Protein AF-A0A379EBX4-F1 (afdb_monomer_lite)

InterPro domains:
  IPR012162 Polyribonucleotide nucleotidyltransferase [PTHR11252] (7-123)
  IPR015847 Exoribonuclease, phosphorolytic domain 2 [PF03725] (39-85)
  IPR027408 PNPase/RNase PH domain superfamily [G3DSA:3.30.230.70] (6-103)
  IPR036345 Exoribonuclease, PH domain 2 superfamily [SSF55666] (12-102)

Foldseek 3Di:
DQVVQLVVLLVVLQDLAPDDFSWRKFWWFADDPDGDRDDDPVRVVVGQWTWIWIDGLVGTDDIDIDHNPDDPVVVVVRNVVNSVVVNVSNVVSNVVNVVSVNNNHDDDDDDDDDVVVVVVCCCVVVVCCCVVVCVVVPDDDDPPDPPPDDDDD

Radius of gyration: 24.7 Å; chains: 1; bounding box: 62×49×47 Å

Secondary structure (DSSP, 8-state):
--HHHHHHHHHHHHSSS--SS--EEEEEE--SSS--SS--HHHHTT-SEEEEEEE-SS-EEEEEEEESS--HHHHHHHHHHHHHHHHHHHHHHHHHHHHTT--SPPP-------HHHHHHHHHHHHHHHHHHHHHHHT---------------

pLDDT: mean 72.82, std 17.28, range [29.78, 90.62]

Structure (mmCIF, N/CA/C/O backbone):
data_AF-A0A379EBX4-F1
#
_entry.id   AF-A0A379EBX4-F1
#
loop_
_atom_site.group_PDB
_atom_site.id
_atom_site.type_symbol
_atom_site.label_atom_id
_atom_site.label_alt_id
_atom_site.label_comp_id
_atom_site.label_asym_id
_atom_site.label_entity_id
_atom_site.label_seq_id
_atom_site.pdbx_PDB_ins_code
_atom_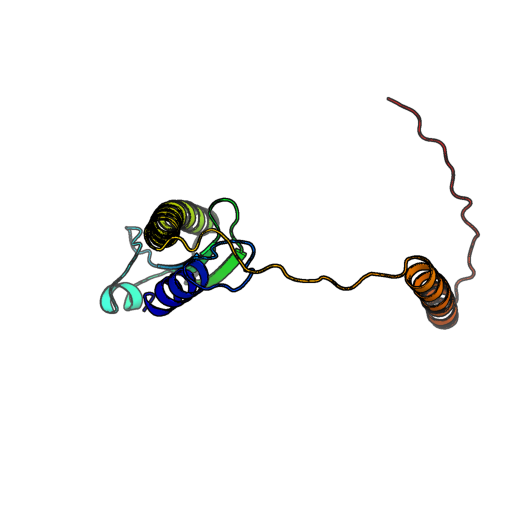site.Cartn_x
_atom_site.Cartn_y
_atom_site.Cartn_z
_atom_site.occupancy
_atom_site.B_iso_or_equiv
_atom_site.auth_seq_id
_atom_site.auth_comp_id
_atom_site.auth_asym_id
_atom_site.auth_atom_id
_atom_site.pdbx_PDB_model_num
ATOM 1 N N . MET A 1 1 ? -9.144 8.966 4.590 1.00 50.44 1 MET A N 1
ATOM 2 C CA . MET A 1 1 ? -7.832 9.652 4.458 1.00 50.44 1 MET A CA 1
ATOM 3 C C . MET A 1 1 ? -6.869 8.929 3.490 1.00 50.44 1 MET A C 1
ATOM 5 O O . MET A 1 1 ? -5.704 9.272 3.425 1.00 50.44 1 MET A O 1
ATOM 9 N N . HIS A 1 2 ? -7.344 7.969 2.683 1.00 61.34 2 HIS A N 1
ATOM 10 C CA . HIS A 1 2 ? -6.516 6.859 2.158 1.00 61.34 2 HIS A CA 1
ATOM 11 C C . HIS A 1 2 ? -6.345 6.887 0.625 1.00 61.34 2 HIS A C 1
ATOM 13 O O . HIS A 1 2 ? -5.645 6.078 0.030 1.00 61.34 2 HIS A O 1
ATOM 19 N N . LEU A 1 3 ? -7.016 7.839 -0.025 1.00 65.62 3 LEU A N 1
ATOM 20 C CA . LEU A 1 3 ? -6.978 8.063 -1.471 1.00 65.62 3 LEU A CA 1
ATOM 21 C C . LEU A 1 3 ? -5.595 8.483 -2.016 1.00 65.62 3 LEU A C 1
ATOM 23 O O . LEU A 1 3 ? -5.296 8.095 -3.146 1.00 65.62 3 LEU A O 1
ATOM 27 N N . PRO A 1 4 ? -4.746 9.243 -1.286 1.00 77.38 4 PRO A N 1
ATOM 28 C CA . PRO A 1 4 ? -3.436 9.645 -1.803 1.00 77.38 4 PRO A CA 1
ATOM 29 C C . PRO A 1 4 ? -2.508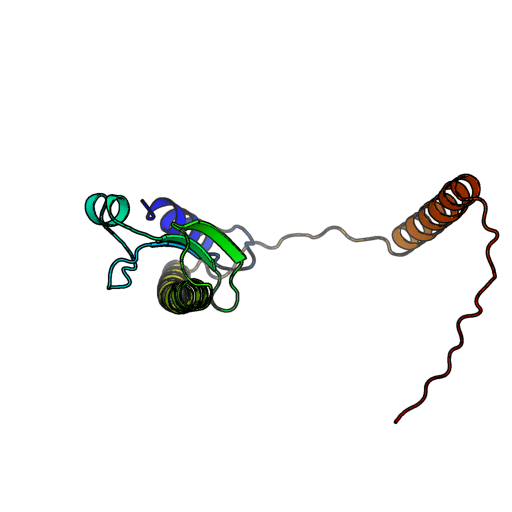 8.459 -2.073 1.00 77.38 4 PRO A C 1
ATOM 31 O O . PRO A 1 4 ? -1.803 8.446 -3.077 1.00 77.38 4 PRO A O 1
ATOM 34 N N . ASP A 1 5 ? -2.547 7.452 -1.205 1.00 77.56 5 ASP A N 1
ATOM 35 C CA . ASP A 1 5 ? -1.726 6.246 -1.288 1.00 77.56 5 ASP A CA 1
ATOM 36 C C . ASP A 1 5 ? -2.092 5.374 -2.494 1.00 77.56 5 ASP A C 1
ATOM 38 O O . ASP A 1 5 ? -1.225 4.960 -3.270 1.00 77.56 5 ASP A O 1
ATOM 42 N N . LEU A 1 6 ? -3.394 5.159 -2.695 1.00 79.56 6 LEU A N 1
ATOM 43 C CA . LEU A 1 6 ? -3.922 4.457 -3.860 1.00 79.56 6 LEU A CA 1
ATOM 44 C C . LEU A 1 6 ? -3.581 5.200 -5.159 1.00 79.56 6 LEU A C 1
ATOM 46 O O . LEU A 1 6 ? -3.158 4.585 -6.136 1.00 79.56 6 LEU A O 1
ATOM 50 N N . ALA A 1 7 ? -3.722 6.529 -5.165 1.00 83.50 7 ALA A N 1
ATOM 51 C CA . ALA A 1 7 ? -3.397 7.356 -6.321 1.00 83.50 7 ALA A CA 1
ATOM 52 C C . ALA A 1 7 ? -1.895 7.339 -6.644 1.00 83.50 7 ALA A C 1
ATOM 54 O O . ALA A 1 7 ? -1.526 7.243 -7.813 1.00 83.50 7 ALA A O 1
ATOM 55 N N . ALA A 1 8 ? -1.028 7.393 -5.629 1.00 84.25 8 ALA A N 1
ATOM 56 C CA . ALA A 1 8 ? 0.417 7.295 -5.809 1.00 84.25 8 ALA A CA 1
ATOM 57 C C . ALA A 1 8 ? 0.818 5.930 -6.390 1.00 84.25 8 ALA A C 1
ATOM 59 O O . ALA A 1 8 ? 1.615 5.872 -7.328 1.00 84.25 8 ALA A O 1
ATOM 60 N N . SER A 1 9 ? 0.222 4.845 -5.887 1.00 83.56 9 SER A N 1
ATOM 61 C CA . SER A 1 9 ? 0.453 3.495 -6.407 1.00 83.56 9 SER A CA 1
ATOM 62 C C . SER A 1 9 ? -0.018 3.354 -7.857 1.00 83.56 9 SER A C 1
ATOM 64 O O . SER A 1 9 ? 0.754 2.933 -8.720 1.00 83.56 9 SER A O 1
ATOM 66 N N . ALA A 1 10 ? -1.224 3.837 -8.171 1.00 84.50 10 ALA A N 1
ATOM 67 C CA . ALA A 1 10 ? -1.761 3.825 -9.529 1.00 84.50 10 ALA A CA 1
ATOM 68 C C . ALA A 1 10 ? -0.918 4.679 -10.496 1.00 84.50 10 ALA A C 1
ATOM 70 O O . ALA A 1 10 ? -0.664 4.274 -11.631 1.00 84.50 10 ALA A O 1
ATOM 71 N N . ALA A 1 11 ? -0.427 5.839 -10.051 1.00 86.56 11 ALA A N 1
ATOM 72 C CA . ALA A 1 11 ? 0.458 6.683 -10.850 1.00 86.56 11 ALA A CA 1
ATOM 73 C C . ALA A 1 11 ? 1.777 5.964 -11.180 1.00 86.56 11 ALA A C 1
ATOM 75 O O . ALA A 1 11 ? 2.214 5.982 -12.331 1.00 86.56 11 ALA A O 1
ATOM 76 N N . LEU A 1 12 ? 2.380 5.269 -10.208 1.00 84.69 12 LEU A N 1
ATOM 77 C CA . LEU A 1 12 ? 3.568 4.440 -10.437 1.00 84.69 12 LEU A CA 1
ATOM 78 C C . LEU A 1 12 ? 3.264 3.246 -11.357 1.00 84.69 12 LEU A C 1
ATOM 80 O O . LEU A 1 12 ? 4.059 2.942 -12.254 1.00 84.69 12 LEU A O 1
ATOM 84 N N . ALA A 1 13 ? 2.092 2.625 -11.208 1.00 82.94 13 ALA A N 1
ATOM 85 C CA . ALA A 1 13 ? 1.638 1.517 -12.044 1.00 82.94 13 ALA A CA 1
ATOM 86 C C . ALA A 1 13 ? 1.510 1.902 -13.527 1.00 82.94 13 ALA A C 1
ATOM 88 O O . ALA A 1 13 ? 1.826 1.085 -14.396 1.00 82.94 13 ALA A O 1
ATOM 89 N N . VAL A 1 14 ? 1.129 3.145 -13.832 1.00 85.12 14 VAL A N 1
ATOM 90 C CA . VAL A 1 14 ? 1.018 3.669 -15.209 1.00 85.12 14 VAL A CA 1
ATOM 91 C C . VAL A 1 14 ? 2.310 4.363 -15.682 1.00 85.12 14 VAL A C 1
ATOM 93 O O . VAL A 1 14 ? 2.500 4.598 -16.876 1.00 85.12 14 VAL A O 1
ATOM 96 N N . SER A 1 15 ? 3.244 4.661 -14.775 1.00 85.62 15 SER A N 1
ATOM 97 C CA . SER A 1 15 ? 4.526 5.288 -15.121 1.00 85.62 15 SER A CA 1
ATOM 98 C C . SER A 1 15 ? 5.470 4.367 -15.911 1.00 85.62 15 SER A C 1
ATOM 100 O O . SER A 1 15 ? 5.291 3.149 -15.971 1.00 85.62 15 SER A O 1
ATOM 102 N N . ASP A 1 16 ? 6.515 4.950 -16.500 1.00 83.06 16 ASP A N 1
ATOM 103 C CA . ASP A 1 16 ? 7.621 4.245 -17.164 1.00 83.06 16 ASP A CA 1
ATOM 104 C C . ASP A 1 16 ? 8.682 3.714 -16.180 1.00 83.06 16 ASP A C 1
ATOM 106 O O . ASP A 1 16 ? 9.615 3.025 -16.592 1.00 83.06 16 ASP A O 1
ATOM 110 N N . ILE A 1 17 ? 8.565 4.048 -14.893 1.00 85.38 17 ILE A N 1
ATOM 111 C CA . ILE A 1 17 ? 9.578 3.793 -13.867 1.00 85.38 17 ILE A CA 1
ATOM 112 C C . ILE A 1 17 ? 9.625 2.286 -13.544 1.00 85.38 17 ILE A C 1
ATOM 114 O O . ILE A 1 17 ? 8.570 1.681 -13.335 1.00 85.38 17 ILE A O 1
ATOM 118 N N . PRO A 1 18 ? 10.821 1.664 -13.469 1.00 80.31 18 PRO A N 1
ATOM 119 C CA . PRO A 1 18 ? 10.974 0.244 -13.176 1.00 80.31 18 PRO A CA 1
ATOM 120 C C . PRO A 1 18 ? 10.782 0.014 -11.677 1.00 80.31 18 PRO A C 1
ATOM 122 O O . PRO A 1 18 ? 11.734 -0.043 -10.903 1.00 80.31 18 PRO A O 1
ATOM 125 N N . PHE A 1 19 ? 9.519 -0.045 -11.266 1.00 76.69 19 PHE A N 1
ATOM 126 C CA . PHE A 1 19 ? 9.115 -0.278 -9.889 1.00 76.69 19 PHE A CA 1
ATOM 127 C C . PHE A 1 19 ? 8.689 -1.741 -9.725 1.00 76.69 19 PHE A C 1
ATOM 129 O O . PHE A 1 19 ? 7.684 -2.175 -10.294 1.00 76.69 19 PHE A O 1
ATOM 136 N N . ASN A 1 20 ? 9.485 -2.511 -8.978 1.00 65.56 20 ASN A N 1
ATOM 137 C CA . ASN A 1 20 ? 9.246 -3.935 -8.752 1.00 65.56 20 ASN A CA 1
ATOM 138 C C . ASN A 1 20 ? 8.164 -4.135 -7.686 1.00 65.56 20 ASN A C 1
ATOM 140 O O . ASN A 1 20 ? 8.451 -4.269 -6.499 1.00 65.56 20 ASN A O 1
ATOM 144 N N . GLY A 1 21 ? 6.921 -4.175 -8.160 1.00 60.47 21 GLY A N 1
ATOM 145 C CA . GLY A 1 21 ? 5.730 -4.513 -7.389 1.00 60.47 21 GLY A CA 1
ATOM 146 C C . GLY A 1 21 ? 4.763 -3.341 -7.315 1.00 60.47 21 GLY A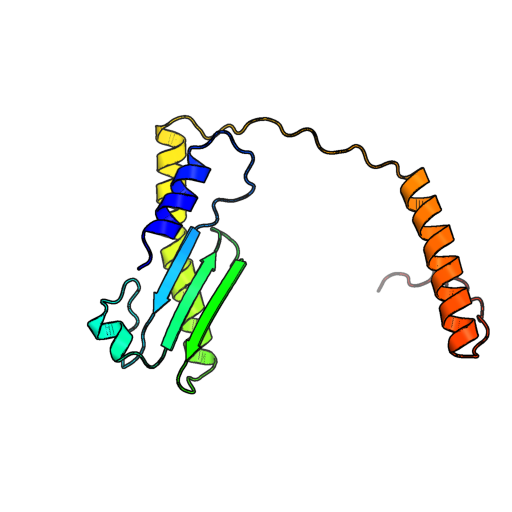 C 1
ATOM 147 O O . GLY A 1 21 ? 5.140 -2.255 -6.899 1.00 60.47 21 GLY A O 1
ATOM 148 N N . LEU A 1 22 ? 3.496 -3.543 -7.682 1.00 56.38 22 LEU A N 1
ATOM 149 C CA . LEU A 1 22 ? 2.456 -2.598 -7.281 1.00 56.38 22 LEU A CA 1
ATOM 150 C C . LEU A 1 22 ? 2.306 -2.707 -5.762 1.00 56.38 22 LEU A C 1
ATOM 152 O O . LEU A 1 22 ? 1.712 -3.657 -5.255 1.00 56.38 22 LEU A O 1
ATOM 156 N N . SER A 1 23 ? 2.901 -1.776 -5.024 1.00 54.16 23 SER A N 1
ATOM 157 C CA . SER A 1 23 ? 2.680 -1.660 -3.587 1.00 54.16 23 SER A CA 1
ATOM 158 C C . SER A 1 23 ? 1.475 -0.760 -3.379 1.00 54.16 23 SER A C 1
ATOM 160 O O . SER A 1 23 ? 1.567 0.457 -3.569 1.00 54.16 23 SER A O 1
ATOM 162 N N . VAL A 1 24 ? 0.339 -1.344 -3.025 1.00 54.81 24 VAL A N 1
ATOM 163 C CA . VAL A 1 24 ? -0.848 -0.579 -2.663 1.00 54.81 24 VAL A CA 1
ATOM 164 C C . VAL A 1 24 ? -0.805 -0.393 -1.158 1.00 54.81 24 VAL A C 1
ATOM 166 O O . VAL A 1 24 ? -0.707 -1.345 -0.385 1.00 54.81 24 VAL A O 1
ATOM 169 N N . LYS A 1 25 ? -0.813 0.865 -0.736 1.00 51.47 25 LYS A N 1
ATOM 170 C CA . LYS A 1 25 ? -1.002 1.220 0.663 1.00 51.47 25 LYS A CA 1
ATOM 171 C C . LYS A 1 25 ? -2.501 1.359 0.897 1.00 51.47 25 LYS A C 1
ATOM 173 O O . LYS A 1 25 ? -3.122 2.258 0.338 1.00 51.47 25 LYS A O 1
ATOM 178 N N . CYS A 1 26 ? -3.071 0.461 1.695 1.00 50.19 26 CYS A N 1
ATOM 179 C CA . CYS A 1 26 ? -4.444 0.581 2.162 1.00 50.19 26 CYS A CA 1
ATOM 180 C C . CYS A 1 26 ? -4.439 0.854 3.654 1.00 50.19 26 CYS A C 1
ATOM 182 O O . CYS A 1 26 ? -4.004 0.047 4.468 1.00 50.19 26 CYS A O 1
ATOM 184 N N . VAL A 1 27 ? -4.965 2.006 4.023 1.00 46.91 27 VAL A N 1
ATOM 185 C CA . VAL A 1 27 ? -5.289 2.281 5.418 1.00 46.91 27 VAL A CA 1
ATOM 186 C C . VAL A 1 27 ? -6.553 1.514 5.788 1.00 46.91 27 VAL A C 1
ATOM 188 O O . VAL A 1 27 ? -7.446 1.386 4.949 1.00 46.91 27 VAL A O 1
ATOM 191 N N . TRP A 1 28 ? -6.614 0.988 7.003 1.00 49.69 28 TRP A N 1
ATOM 192 C CA . TRP A 1 28 ? -7.575 -0.028 7.397 1.00 49.69 28 TRP A CA 1
ATOM 193 C C . TRP A 1 28 ? -7.905 0.071 8.890 1.00 49.69 28 TRP A C 1
ATOM 195 O O . TRP A 1 28 ? -7.129 -0.380 9.717 1.00 49.69 28 TRP A O 1
ATOM 205 N N . CYS A 1 29 ? -9.057 0.625 9.274 1.00 44.59 29 CYS A N 1
ATOM 206 C CA . CYS A 1 29 ? -9.350 0.827 10.699 1.00 44.59 29 CYS A CA 1
ATOM 207 C C . CYS A 1 29 ? -10.740 0.370 11.118 1.00 44.59 29 CYS A C 1
ATOM 209 O O . CYS A 1 29 ? -11.724 0.523 10.396 1.00 44.59 29 CYS A O 1
ATOM 211 N N . VAL A 1 30 ? -10.768 0.000 12.396 1.00 51.53 30 VAL A N 1
ATOM 212 C CA . VAL A 1 30 ? -11.817 0.148 13.405 1.00 51.53 30 VAL A CA 1
ATOM 213 C C . VAL A 1 30 ? -12.250 -1.179 13.997 1.00 51.53 30 VAL A C 1
ATOM 215 O O . VAL A 1 30 ? -12.754 -2.061 13.296 1.00 51.53 30 VAL A O 1
ATOM 218 N N . TRP A 1 31 ? -12.190 -1.247 15.330 1.00 49.00 31 TRP A N 1
ATOM 219 C CA . TRP A 1 31 ? -13.158 -2.045 16.055 1.00 49.00 31 TRP A CA 1
ATOM 220 C C . TRP A 1 31 ? -13.782 -1.298 17.229 1.00 49.00 31 TRP A C 1
ATOM 222 O O . TRP A 1 31 ? -13.084 -0.758 18.065 1.00 49.00 31 TRP A O 1
ATOM 232 N N . MET A 1 32 ? -15.114 -1.249 17.203 1.00 39.59 32 MET A N 1
ATOM 233 C CA . MET A 1 32 ? -16.010 -1.592 18.303 1.00 39.59 32 MET A CA 1
ATOM 234 C C . MET A 1 32 ? -17.136 -2.379 17.589 1.00 39.59 32 MET A C 1
ATOM 236 O O . MET A 1 32 ? -17.981 -1.800 16.907 1.00 39.59 32 MET A O 1
ATOM 240 N N . ALA A 1 33 ? -17.068 -3.716 17.608 1.00 51.69 33 ALA A N 1
ATOM 241 C CA . ALA A 1 33 ? -18.028 -4.688 17.042 1.00 51.69 33 ALA A CA 1
ATOM 242 C C . ALA A 1 33 ? -18.117 -4.937 15.505 1.00 51.69 33 ALA A C 1
ATOM 244 O O . ALA A 1 33 ? -18.652 -5.981 15.126 1.00 51.69 33 ALA A O 1
ATOM 245 N N . SER A 1 34 ? -17.562 -4.117 14.597 1.00 63.25 34 SER A N 1
ATOM 246 C CA . SER A 1 34 ? -17.493 -4.468 13.153 1.00 63.25 34 SER A CA 1
ATOM 247 C C . SER A 1 34 ? -16.279 -3.889 12.415 1.00 63.25 34 SER A C 1
ATOM 249 O O . SER A 1 34 ? -16.051 -2.684 12.482 1.00 63.25 34 SER A O 1
ATOM 251 N N . LEU A 1 35 ? -15.555 -4.735 11.670 1.00 68.00 35 LEU A N 1
ATOM 252 C CA . LEU A 1 35 ? -14.438 -4.349 10.797 1.00 68.00 35 LEU A CA 1
ATOM 253 C C . LEU A 1 35 ? -14.919 -3.481 9.622 1.00 68.00 35 LEU A C 1
ATOM 255 O O . LEU A 1 35 ? -15.806 -3.892 8.872 1.00 68.00 35 LEU A O 1
ATOM 259 N N . SER A 1 36 ? -14.314 -2.304 9.443 1.00 70.50 36 SER A N 1
ATOM 260 C CA . SER A 1 36 ? -14.584 -1.392 8.324 1.00 70.50 36 SER A CA 1
ATOM 261 C C . SER A 1 36 ? -13.313 -1.139 7.510 1.00 70.50 36 SER A C 1
ATOM 263 O O . SER A 1 36 ? -12.262 -0.844 8.058 1.00 70.50 36 SER A O 1
ATOM 265 N N . LEU A 1 37 ? -13.391 -1.234 6.180 1.00 72.19 37 LEU A N 1
ATOM 266 C CA . LEU A 1 37 ? -12.225 -1.016 5.303 1.00 72.19 37 LEU A CA 1
ATOM 267 C C . LEU A 1 37 ? -11.877 0.468 5.163 1.00 72.19 37 LEU A C 1
ATOM 269 O O . LEU A 1 37 ? -10.723 0.848 5.014 1.00 72.19 37 LEU A O 1
ATOM 273 N N . THR A 1 38 ? -12.913 1.304 5.130 1.00 76.31 38 THR A N 1
ATOM 274 C CA . THR A 1 38 ? -12.824 2.740 4.856 1.00 76.31 38 THR A CA 1
ATOM 275 C C . THR A 1 38 ? -13.735 3.479 5.832 1.00 76.31 38 THR A C 1
ATOM 277 O O . THR A 1 38 ? -14.842 3.882 5.458 1.00 76.31 38 THR A O 1
ATOM 280 N N . PRO A 1 39 ? -13.323 3.603 7.101 1.00 76.50 39 PRO A N 1
ATOM 281 C CA . PRO A 1 39 ? -14.121 4.265 8.120 1.00 76.50 39 PRO A CA 1
ATOM 282 C C . PRO A 1 39 ? -14.256 5.765 7.847 1.00 76.50 39 PRO A C 1
ATOM 284 O O . PRO A 1 39 ? -13.376 6.415 7.275 1.00 76.50 39 PRO A O 1
ATOM 287 N N . THR A 1 40 ? -15.373 6.338 8.281 1.00 81.62 40 THR A N 1
ATOM 288 C CA . THR A 1 40 ? -15.552 7.792 8.323 1.00 81.62 40 THR A CA 1
ATOM 289 C C . THR A 1 40 ? -14.793 8.389 9.510 1.00 81.62 40 THR A C 1
ATOM 291 O O . THR A 1 40 ? -14.449 7.688 10.461 1.00 81.62 40 THR A O 1
ATOM 294 N N . PHE A 1 41 ? -14.563 9.706 9.502 1.00 82.00 41 PHE A N 1
ATOM 295 C CA . PHE A 1 41 ? -13.914 10.395 10.627 1.00 82.00 41 PHE A CA 1
ATOM 296 C C . PHE A 1 41 ? -14.642 10.177 11.964 1.00 82.00 41 PHE A C 1
ATOM 298 O O . PHE A 1 41 ? -14.003 10.067 13.004 1.00 82.00 41 PHE A O 1
ATOM 305 N N . GLU A 1 42 ? -15.971 10.064 11.938 1.00 83.19 42 GLU A N 1
ATOM 306 C CA . GLU A 1 42 ? -16.774 9.791 13.135 1.00 83.19 42 GLU A CA 1
ATOM 307 C C . GLU A 1 42 ? -16.604 8.359 13.658 1.00 83.19 42 GLU A C 1
ATOM 309 O O . GLU A 1 42 ? -16.740 8.130 14.858 1.00 83.19 42 GLU A O 1
ATOM 314 N N . GLN A 1 43 ? -16.333 7.400 12.767 1.00 78.62 43 GLN A N 1
ATOM 315 C CA . GLN A 1 43 ? -16.065 6.006 13.127 1.00 78.62 43 GLN A CA 1
ATOM 316 C C . GLN A 1 43 ? -14.647 5.844 13.675 1.00 78.62 43 GLN A C 1
ATOM 318 O O . GLN A 1 43 ? -14.470 5.166 14.679 1.00 78.62 43 GLN A O 1
ATOM 323 N N . LEU A 1 44 ? -13.666 6.519 13.066 1.00 79.06 44 LEU A N 1
ATOM 324 C CA . LEU A 1 44 ? -12.280 6.577 13.544 1.00 79.06 44 LEU A CA 1
ATOM 325 C C . LEU A 1 44 ? -12.179 7.155 14.959 1.00 79.06 44 LEU A C 1
ATOM 327 O O . LEU A 1 44 ? -11.482 6.603 15.796 1.00 79.06 44 LEU A O 1
ATOM 331 N N . ALA A 1 45 ? -12.933 8.215 15.264 1.00 81.50 45 ALA A N 1
ATOM 332 C CA . ALA A 1 45 ? -12.927 8.832 16.594 1.00 81.50 45 ALA A CA 1
ATOM 333 C C . ALA A 1 45 ? -13.484 7.934 17.719 1.00 81.50 45 ALA A C 1
ATOM 335 O O . ALA A 1 45 ? -13.385 8.295 18.889 1.00 81.50 45 ALA A O 1
ATOM 336 N N . LYS A 1 46 ? -14.126 6.814 17.376 1.00 80.69 46 LYS A N 1
ATOM 337 C CA . LYS A 1 46 ? -14.707 5.844 18.318 1.00 80.69 46 LYS A CA 1
ATOM 338 C C . LYS A 1 46 ? -14.077 4.458 18.165 1.00 80.69 46 LYS A C 1
ATOM 340 O O . LYS A 1 46 ? -14.687 3.473 18.568 1.00 80.69 46 LYS A O 1
ATOM 345 N N . ALA A 1 47 ? -12.945 4.378 17.477 1.00 78.81 47 ALA A N 1
ATOM 346 C CA . ALA A 1 47 ? -12.291 3.128 17.163 1.00 78.81 47 ALA A CA 1
ATOM 347 C C . ALA A 1 47 ? -11.322 2.735 18.271 1.00 78.81 47 ALA A C 1
ATOM 349 O O . ALA A 1 47 ? -10.470 3.539 18.626 1.00 78.81 47 ALA A O 1
ATOM 350 N N . ASP A 1 48 ? -11.381 1.479 18.707 1.00 82.31 48 ASP A N 1
ATOM 351 C CA . ASP A 1 48 ? -10.383 0.908 19.619 1.00 82.31 48 ASP A CA 1
ATOM 352 C C . ASP A 1 48 ? -9.089 0.510 18.865 1.00 82.31 48 ASP A C 1
ATOM 354 O O . ASP A 1 48 ? -8.077 0.151 19.465 1.00 82.31 48 ASP A O 1
ATOM 358 N N . MET A 1 49 ? -9.115 0.533 17.522 1.00 80.81 49 MET A N 1
ATOM 359 C CA . MET A 1 49 ? -7.989 0.153 16.661 1.00 80.81 49 MET A CA 1
ATOM 360 C C . MET A 1 49 ? -7.962 0.949 15.347 1.00 80.81 49 MET A C 1
ATOM 362 O O . MET A 1 49 ? -8.875 0.838 14.518 1.00 80.81 49 MET A O 1
ATOM 366 N N . ASP A 1 50 ? -6.869 1.680 15.132 1.00 83.00 50 ASP A N 1
ATOM 367 C CA . ASP A 1 50 ? -6.489 2.353 13.889 1.00 83.00 50 ASP A CA 1
ATOM 368 C C . ASP A 1 50 ? -5.268 1.655 13.282 1.00 83.00 50 ASP A C 1
ATOM 370 O O . ASP A 1 50 ? -4.199 1.628 13.885 1.00 83.00 50 ASP A O 1
ATOM 374 N N . LEU A 1 51 ? -5.428 1.048 12.102 1.00 81.06 51 LEU A N 1
ATOM 375 C CA . LEU A 1 51 ? -4.350 0.344 11.420 1.00 81.06 51 LEU A CA 1
ATOM 376 C C . LEU A 1 51 ? -4.176 0.855 9.985 1.00 81.06 51 LEU A C 1
ATOM 378 O O . LEU A 1 51 ? -5.097 1.276 9.291 1.00 81.06 51 LEU A O 1
ATOM 382 N N . MET A 1 52 ? -2.955 0.796 9.488 1.00 79.75 52 MET A N 1
ATOM 383 C CA . MET A 1 52 ? -2.588 1.099 8.120 1.00 79.75 52 MET A CA 1
ATOM 384 C C . MET A 1 52 ? -1.717 -0.031 7.600 1.00 79.75 52 MET A C 1
ATOM 386 O O . MET A 1 52 ? -0.688 -0.341 8.191 1.00 79.75 52 MET A O 1
ATOM 390 N N . VAL A 1 53 ? -2.122 -0.648 6.488 1.00 81.75 53 VAL A N 1
ATOM 391 C CA . VAL A 1 53 ? -1.451 -1.823 5.927 1.00 81.75 53 VAL A CA 1
ATOM 392 C C . VAL A 1 53 ? -1.037 -1.560 4.480 1.00 81.75 53 VAL A C 1
ATOM 394 O O . VAL A 1 53 ? -1.845 -1.424 3.562 1.00 81.75 53 VAL A O 1
ATOM 397 N N . GLY A 1 54 ? 0.269 -1.510 4.251 1.00 82.50 54 GLY A N 1
ATOM 398 C CA . GLY A 1 54 ? 0.853 -1.529 2.917 1.00 82.50 54 GLY A CA 1
ATOM 399 C C . GLY A 1 54 ? 1.163 -2.950 2.485 1.00 82.50 54 GLY A C 1
ATOM 400 O O . GLY A 1 54 ? 1.957 -3.623 3.140 1.00 82.50 54 GLY A O 1
ATOM 401 N N . ALA A 1 55 ? 0.596 -3.399 1.366 1.00 82.94 55 ALA A N 1
ATOM 402 C CA . ALA A 1 55 ? 0.868 -4.729 0.840 1.00 82.94 55 ALA A CA 1
ATOM 403 C C . ALA A 1 55 ? 0.934 -4.760 -0.692 1.00 82.94 55 ALA A C 1
ATOM 405 O O . ALA A 1 55 ? 0.461 -3.881 -1.412 1.00 82.94 55 ALA A O 1
ATOM 406 N N . THR A 1 56 ? 1.572 -5.810 -1.179 1.00 83.38 56 THR A N 1
ATOM 407 C CA . THR A 1 56 ? 1.510 -6.275 -2.564 1.00 83.38 56 THR A CA 1
ATOM 408 C C . THR A 1 56 ? 0.481 -7.406 -2.655 1.00 83.38 56 THR A C 1
ATOM 410 O O . THR A 1 56 ? -0.099 -7.807 -1.644 1.00 83.38 56 THR A O 1
ATOM 413 N N . ILE A 1 57 ? 0.253 -7.953 -3.852 1.00 83.69 57 ILE A N 1
ATOM 414 C CA . ILE A 1 57 ? -0.649 -9.105 -4.034 1.00 83.69 57 ILE A CA 1
ATOM 415 C C . ILE A 1 57 ? -0.231 -10.281 -3.142 1.00 83.69 57 ILE A C 1
ATOM 417 O O . ILE A 1 57 ? -1.085 -10.907 -2.515 1.00 83.69 57 ILE A O 1
ATOM 421 N N . ASP A 1 58 ? 1.074 -10.523 -3.026 1.00 84.25 58 ASP A N 1
ATOM 422 C CA . ASP A 1 58 ? 1.598 -11.710 -2.353 1.00 84.25 58 ASP A CA 1
ATOM 423 C C . ASP A 1 58 ? 2.029 -11.436 -0.909 1.00 84.25 58 ASP A C 1
ATOM 425 O O . ASP A 1 58 ? 1.828 -12.280 -0.039 1.00 84.25 58 ASP A O 1
ATOM 429 N N . ASN A 1 59 ? 2.595 -10.255 -0.633 1.00 85.69 59 ASN A N 1
ATOM 430 C CA . ASN A 1 59 ? 3.279 -9.974 0.632 1.00 85.69 59 ASN A CA 1
ATOM 431 C C . ASN A 1 59 ? 2.837 -8.661 1.279 1.00 85.69 59 ASN A C 1
ATOM 433 O O . ASN A 1 59 ? 2.693 -7.640 0.600 1.00 85.69 59 ASN A O 1
ATOM 437 N N . ILE A 1 60 ? 2.732 -8.670 2.608 1.00 85.19 60 ILE A N 1
ATOM 438 C CA . ILE A 1 60 ? 2.577 -7.470 3.438 1.00 85.19 60 ILE A CA 1
ATOM 439 C C . ILE A 1 60 ? 3.949 -6.807 3.602 1.00 85.19 60 ILE A C 1
ATOM 441 O O . ILE A 1 60 ? 4.935 -7.476 3.900 1.00 85.19 60 ILE A O 1
ATOM 445 N N . MET A 1 61 ? 4.009 -5.495 3.387 1.00 83.19 61 MET A N 1
ATOM 446 C CA . MET A 1 61 ? 5.249 -4.712 3.352 1.00 83.19 61 MET A CA 1
ATOM 447 C C . MET A 1 61 ? 5.371 -3.747 4.533 1.00 83.19 61 MET A C 1
ATOM 449 O O . MET A 1 61 ? 6.473 -3.513 5.019 1.00 83.19 61 MET A O 1
ATOM 453 N N . MET A 1 62 ? 4.261 -3.151 4.970 1.00 84.75 62 MET A N 1
ATOM 454 C CA . MET A 1 62 ? 4.244 -2.137 6.022 1.00 84.75 62 MET A CA 1
ATOM 455 C C . MET A 1 62 ? 2.970 -2.269 6.848 1.00 84.75 62 MET A C 1
ATOM 457 O O . MET A 1 62 ? 1.897 -2.494 6.289 1.00 84.75 62 MET A O 1
ATOM 461 N N . VAL A 1 63 ? 3.104 -2.121 8.162 1.00 86.69 63 VAL A N 1
ATOM 462 C CA . VAL A 1 63 ? 1.986 -1.997 9.094 1.00 86.69 63 VAL A CA 1
ATOM 463 C C . VAL A 1 63 ? 2.309 -0.852 10.052 1.00 86.69 63 VAL A C 1
ATOM 465 O O . VAL A 1 63 ? 3.391 -0.834 10.635 1.00 86.69 63 VAL A O 1
ATOM 468 N N . GLU A 1 64 ? 1.396 0.102 10.193 1.00 84.44 64 GLU A N 1
ATOM 469 C CA . GLU A 1 64 ? 1.491 1.247 11.107 1.00 84.44 64 GLU A CA 1
ATOM 470 C C . GLU A 1 64 ? 0.125 1.454 11.759 1.00 84.44 64 GLU A C 1
ATOM 472 O O . GLU A 1 64 ? -0.884 1.273 11.091 1.00 84.44 64 GLU A O 1
ATOM 477 N N . GLY A 1 65 ? 0.052 1.779 13.046 1.00 81.12 65 GLY A N 1
ATOM 478 C CA . GLY A 1 65 ? -1.242 1.915 13.711 1.00 81.12 65 GLY A CA 1
ATOM 479 C C . GLY A 1 65 ? -1.160 2.240 15.196 1.00 81.12 65 GLY A C 1
ATOM 480 O O . GLY A 1 65 ? -0.094 2.140 15.805 1.00 81.12 65 GLY A O 1
ATOM 481 N N . GLU A 1 66 ? -2.310 2.604 15.755 1.00 84.00 66 GLU A N 1
ATOM 482 C CA . GLU A 1 66 ? -2.553 2.888 17.170 1.00 84.00 66 GLU A CA 1
ATOM 483 C C . GLU A 1 66 ? -3.736 2.048 17.670 1.00 84.00 66 GLU A C 1
ATOM 485 O O . GLU A 1 66 ? -4.680 1.762 16.930 1.00 84.00 66 GLU A O 1
ATOM 490 N N . MET A 1 67 ? -3.654 1.584 18.915 1.00 85.31 67 MET A N 1
ATOM 491 C CA . MET A 1 67 ? -4.513 0.534 19.457 1.00 85.31 67 MET A CA 1
ATOM 492 C C . MET A 1 67 ? -4.714 0.704 20.963 1.00 85.31 67 MET A C 1
ATOM 494 O O . MET A 1 67 ? -3.734 0.837 21.697 1.00 85.31 67 MET A O 1
ATOM 498 N N . ASP A 1 68 ? -5.960 0.578 21.419 1.00 86.88 68 ASP A N 1
ATOM 499 C CA . ASP A 1 68 ? -6.339 0.612 22.835 1.00 86.88 68 ASP A CA 1
ATOM 500 C C . ASP A 1 68 ? -6.358 -0.810 23.431 1.00 86.88 68 ASP A C 1
ATOM 502 O O . ASP A 1 68 ? -7.408 -1.420 23.612 1.00 86.88 68 ASP A O 1
ATOM 506 N N . GLU A 1 69 ? -5.172 -1.366 23.713 1.00 85.50 69 GLU A N 1
ATOM 507 C CA . GLU A 1 69 ? -4.985 -2.677 24.380 1.00 85.50 69 GLU A CA 1
ATOM 508 C C . GLU A 1 69 ? -5.782 -3.857 23.759 1.00 85.50 69 GLU A C 1
ATOM 510 O O . GLU A 1 69 ? -6.250 -4.759 24.458 1.00 85.50 69 GLU A O 1
ATOM 515 N N . VAL A 1 70 ? -5.915 -3.886 22.428 1.00 83.38 70 VAL A N 1
ATOM 516 C CA . VAL A 1 70 ? -6.577 -4.978 21.685 1.00 83.38 70 VAL A CA 1
ATOM 517 C C . VAL A 1 70 ? -5.805 -6.302 21.724 1.00 83.38 70 VAL A C 1
ATOM 519 O O . VAL A 1 70 ? -4.580 -6.349 21.851 1.00 83.38 70 VAL A O 1
ATOM 522 N N . GLN A 1 71 ? -6.537 -7.409 21.569 1.00 87.31 71 GLN A N 1
ATOM 523 C CA . GLN A 1 71 ? -5.955 -8.751 21.537 1.00 87.31 71 GLN A CA 1
ATOM 524 C C . GLN A 1 71 ? -5.148 -8.990 20.254 1.00 87.31 71 GLN A C 1
ATOM 526 O O . GLN A 1 71 ? -5.579 -8.650 19.151 1.00 87.31 71 GLN A O 1
ATOM 531 N N . GLU A 1 72 ? -4.019 -9.693 20.369 1.00 86.50 72 GLU A N 1
ATOM 532 C CA . GLU A 1 72 ? -3.153 -10.018 19.223 1.00 86.50 72 GLU A CA 1
ATOM 533 C C . GLU A 1 72 ? -3.895 -10.801 18.122 1.00 86.50 72 GLU A C 1
ATOM 535 O O . GLU A 1 72 ? -3.678 -10.579 16.931 1.00 86.50 72 GLU A O 1
ATOM 540 N N . SER A 1 73 ? -4.834 -11.677 18.495 1.00 86.81 73 SER A N 1
ATOM 541 C CA . SER A 1 73 ? -5.643 -12.428 17.527 1.00 86.81 73 SER A CA 1
ATOM 542 C C . SER A 1 73 ? -6.540 -11.532 16.668 1.00 86.81 73 SER A C 1
ATOM 544 O O . SER A 1 73 ? -6.754 -11.828 15.494 1.00 86.81 73 SER A O 1
ATOM 546 N N . GLU A 1 74 ? -7.062 -10.445 17.237 1.00 82.62 74 GLU A N 1
ATOM 547 C CA . GLU A 1 74 ? -7.920 -9.488 16.526 1.00 82.62 74 GLU A CA 1
ATOM 548 C C . GLU A 1 74 ? -7.094 -8.618 15.575 1.00 82.62 74 GLU A C 1
ATOM 550 O O . GLU A 1 74 ? -7.504 -8.383 14.438 1.00 82.62 74 GLU A O 1
ATOM 555 N N . MET A 1 75 ? -5.884 -8.234 15.996 1.00 83.00 75 MET A N 1
ATOM 556 C CA . MET A 1 75 ? -4.918 -7.533 15.148 1.00 83.00 75 MET A CA 1
ATOM 557 C C . MET A 1 75 ? -4.537 -8.366 13.914 1.00 83.00 75 MET A C 1
ATOM 559 O O . MET A 1 75 ? -4.544 -7.859 12.791 1.00 83.00 75 MET A O 1
ATOM 563 N N . LEU A 1 76 ? -4.236 -9.657 14.094 1.00 86.56 76 LEU A N 1
ATOM 564 C CA . LEU A 1 76 ? -3.881 -10.550 12.985 1.00 86.56 76 LEU A CA 1
ATOM 565 C C . LEU A 1 76 ? -5.039 -10.752 12.003 1.00 86.56 76 LEU A C 1
ATOM 567 O O . LEU A 1 76 ? -4.827 -10.759 10.787 1.00 86.56 76 LEU A O 1
ATOM 571 N N . GLU A 1 77 ? -6.262 -10.896 12.512 1.00 85.31 77 GLU A N 1
ATOM 572 C CA . GLU A 1 77 ? -7.450 -11.012 11.666 1.00 85.31 77 GLU A CA 1
ATOM 573 C C . GLU A 1 77 ? -7.680 -9.726 10.863 1.00 85.31 77 GLU A C 1
ATOM 575 O O . GLU A 1 77 ? -7.942 -9.794 9.660 1.00 85.31 77 GLU A O 1
ATOM 580 N N . ALA A 1 78 ? -7.495 -8.558 11.487 1.00 82.44 78 ALA A N 1
ATOM 581 C CA . ALA A 1 78 ? -7.592 -7.280 10.796 1.00 82.44 78 ALA A CA 1
ATOM 582 C C . ALA A 1 78 ? -6.570 -7.180 9.653 1.00 82.44 78 ALA A C 1
ATOM 584 O O . ALA A 1 78 ? -6.934 -6.883 8.518 1.00 82.44 78 ALA A O 1
ATOM 585 N N . ILE A 1 79 ? -5.305 -7.525 9.898 1.00 85.38 79 ILE A N 1
ATOM 586 C CA . ILE A 1 79 ? -4.270 -7.524 8.853 1.00 85.38 79 ILE A CA 1
ATOM 587 C C . ILE A 1 79 ? -4.634 -8.474 7.701 1.00 85.38 79 ILE A C 1
ATOM 589 O O . ILE A 1 79 ? -4.443 -8.136 6.530 1.00 85.38 79 ILE A O 1
ATOM 593 N N . ARG A 1 80 ? -5.179 -9.658 8.008 1.00 86.12 80 ARG A N 1
ATOM 594 C CA . ARG A 1 80 ? -5.554 -10.644 6.987 1.00 86.12 80 ARG A CA 1
ATOM 595 C C . ARG A 1 80 ? -6.654 -10.121 6.075 1.00 86.12 80 ARG A C 1
ATOM 597 O O . ARG A 1 80 ? -6.524 -10.184 4.854 1.00 86.12 80 ARG A O 1
ATOM 604 N N . VAL A 1 81 ? -7.735 -9.609 6.654 1.00 84.88 81 VAL A N 1
ATOM 605 C CA . VAL A 1 81 ? -8.857 -9.101 5.862 1.00 84.88 81 VAL A CA 1
ATOM 606 C C . VAL A 1 81 ? -8.432 -7.829 5.100 1.00 84.88 81 VAL A C 1
ATOM 608 O O . VAL A 1 81 ? -8.874 -7.628 3.965 1.00 84.88 81 VAL A O 1
ATOM 611 N N . ALA A 1 82 ? -7.484 -7.042 5.636 1.00 81.69 82 ALA A N 1
ATOM 612 C CA . ALA A 1 82 ? -6.853 -5.928 4.919 1.00 81.69 82 ALA A CA 1
ATOM 613 C C . ALA A 1 82 ? -6.144 -6.379 3.660 1.00 81.69 82 ALA A C 1
ATOM 615 O O . ALA A 1 82 ? -6.340 -5.799 2.589 1.00 81.69 82 ALA A O 1
ATOM 616 N N . HIS A 1 83 ? -5.350 -7.439 3.776 1.00 85.44 83 HIS A N 1
ATOM 617 C CA . HIS A 1 83 ? -4.611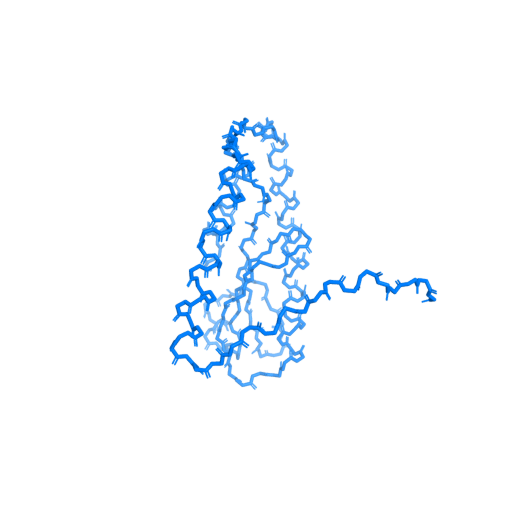 -7.975 2.648 1.00 85.44 83 HIS A CA 1
ATOM 618 C C . HIS A 1 83 ? -5.540 -8.463 1.536 1.00 85.44 83 HIS A C 1
ATOM 620 O O . HIS A 1 83 ? -5.274 -8.187 0.368 1.00 85.44 83 HIS A O 1
ATOM 626 N N . GLU A 1 84 ? -6.665 -9.097 1.873 1.00 86.75 84 GLU A N 1
ATOM 627 C CA . GLU A 1 84 ? -7.657 -9.510 0.872 1.00 86.75 84 GLU A CA 1
ATOM 628 C C . GLU A 1 84 ? -8.262 -8.317 0.119 1.00 86.75 84 GLU A C 1
ATOM 630 O O . GLU A 1 84 ? -8.290 -8.316 -1.112 1.00 86.75 84 GLU A O 1
ATOM 635 N N . ALA A 1 85 ? -8.648 -7.249 0.825 1.00 83.69 85 ALA A N 1
ATOM 636 C CA . ALA A 1 85 ? -9.147 -6.034 0.179 1.00 83.69 85 ALA A CA 1
ATOM 637 C C . ALA A 1 85 ? -8.071 -5.340 -0.684 1.00 83.69 85 ALA A C 1
ATOM 639 O O . ALA A 1 85 ? -8.369 -4.816 -1.760 1.00 83.69 85 ALA A O 1
ATOM 640 N N . ILE A 1 86 ? -6.807 -5.354 -0.243 1.00 82.69 86 ILE A N 1
ATOM 641 C CA . ILE A 1 86 ? -5.668 -4.825 -1.007 1.00 82.69 86 ILE A CA 1
ATOM 642 C C . ILE A 1 86 ? -5.494 -5.587 -2.324 1.00 82.69 86 ILE A C 1
ATOM 644 O O . ILE A 1 86 ? -5.281 -4.962 -3.363 1.00 82.69 86 ILE A O 1
ATOM 648 N N . LYS A 1 87 ? -5.627 -6.919 -2.322 1.00 85.88 87 LYS A N 1
ATOM 649 C CA . LYS A 1 87 ? -5.484 -7.741 -3.537 1.00 85.88 87 LYS A CA 1
ATOM 650 C C . LYS A 1 87 ? -6.468 -7.344 -4.634 1.00 85.88 87 LYS A C 1
ATOM 652 O O . LYS A 1 87 ? -6.110 -7.404 -5.811 1.00 85.88 87 LYS A O 1
ATOM 657 N N . ASP A 1 88 ? -7.688 -6.954 -4.278 1.00 87.00 88 ASP A N 1
ATOM 658 C CA . ASP A 1 88 ? -8.671 -6.464 -5.250 1.00 87.00 88 ASP A CA 1
ATOM 659 C C . ASP A 1 88 ? -8.252 -5.103 -5.827 1.00 87.00 88 ASP A C 1
ATOM 661 O O . ASP A 1 88 ? -8.289 -4.900 -7.041 1.00 87.00 88 ASP A O 1
ATOM 665 N N . GLN A 1 89 ? -7.745 -4.191 -4.993 1.00 84.44 89 GLN A N 1
ATOM 666 C CA . GLN A 1 89 ? -7.248 -2.889 -5.454 1.00 84.44 89 GLN A CA 1
ATOM 667 C C . GLN A 1 89 ? -5.997 -3.003 -6.337 1.00 84.44 89 GLN A C 1
ATOM 669 O O . GLN A 1 89 ? -5.860 -2.262 -7.313 1.00 84.44 89 GLN A O 1
ATOM 674 N N . CYS A 1 90 ? -5.094 -3.936 -6.023 1.00 83.75 90 CYS A N 1
ATOM 675 C CA . CYS A 1 90 ? -3.938 -4.260 -6.858 1.00 83.75 90 CYS A CA 1
ATOM 676 C C . CYS A 1 90 ? -4.370 -4.750 -8.246 1.00 83.75 90 CYS A C 1
ATOM 678 O O . CYS A 1 90 ? -3.793 -4.331 -9.248 1.00 83.75 90 CYS A O 1
ATOM 680 N N . ARG A 1 91 ? -5.394 -5.615 -8.311 1.00 86.88 91 ARG A N 1
ATOM 681 C CA . ARG A 1 91 ? -5.935 -6.136 -9.576 1.00 86.88 91 ARG A CA 1
ATOM 682 C C . ARG A 1 91 ? -6.482 -5.021 -10.461 1.00 86.88 91 ARG A C 1
ATOM 684 O O . ARG A 1 91 ? -6.092 -4.935 -11.618 1.00 86.88 91 ARG A O 1
ATOM 691 N N . VAL A 1 92 ? -7.261 -4.097 -9.901 1.00 88.06 92 VAL A N 1
ATOM 692 C CA . VAL A 1 92 ? -7.785 -2.947 -10.660 1.00 88.06 92 VAL A CA 1
ATOM 693 C C . VAL A 1 92 ? -6.662 -2.048 -11.195 1.00 88.06 92 VAL A C 1
ATOM 695 O O . VAL A 1 92 ? -6.745 -1.537 -12.309 1.00 88.06 92 VAL A O 1
ATOM 698 N N . GLN A 1 93 ? -5.579 -1.851 -10.439 1.00 84.81 93 GLN A N 1
ATOM 699 C CA . GLN A 1 93 ? -4.438 -1.059 -10.917 1.00 84.81 93 GLN A CA 1
ATOM 700 C C . GLN A 1 93 ? -3.631 -1.763 -12.010 1.00 84.81 93 GLN A C 1
ATOM 702 O O . GLN A 1 93 ? -3.099 -1.097 -12.901 1.00 84.81 93 GLN A O 1
ATOM 707 N N . LEU A 1 94 ? -3.549 -3.094 -11.961 1.00 84.25 94 LEU A N 1
ATOM 708 C CA . LEU A 1 94 ? -2.985 -3.894 -13.045 1.00 84.25 94 LEU A CA 1
ATOM 709 C C . LEU A 1 94 ? -3.833 -3.759 -14.310 1.00 84.25 94 LEU A C 1
ATOM 711 O O . LEU A 1 94 ? -3.294 -3.385 -15.347 1.00 84.25 94 LEU A O 1
ATOM 715 N N . GLU A 1 95 ? -5.149 -3.946 -14.204 1.00 88.06 95 GLU A N 1
ATOM 716 C CA . GLU A 1 95 ? -6.095 -3.756 -15.314 1.00 88.06 95 GLU A CA 1
ATOM 717 C C . GLU A 1 95 ? -5.998 -2.340 -15.908 1.00 88.06 95 GLU A C 1
ATOM 719 O O . GLU A 1 95 ? -6.015 -2.160 -17.126 1.00 88.06 95 GLU A O 1
ATOM 724 N N . LEU A 1 96 ? -5.818 -1.319 -15.064 1.00 87.31 96 LEU A N 1
ATOM 725 C CA . LEU A 1 96 ? -5.582 0.053 -15.510 1.00 87.31 96 LEU A CA 1
ATOM 726 C C . LEU A 1 96 ? -4.261 0.190 -16.283 1.00 87.31 96 LEU A C 1
ATOM 728 O O . LEU A 1 96 ? -4.219 0.840 -17.328 1.00 87.31 96 LEU A O 1
ATOM 732 N N . SER A 1 97 ? -3.175 -0.407 -15.788 1.00 84.75 97 SER A N 1
ATOM 733 C CA . SER A 1 97 ? -1.871 -0.382 -16.462 1.00 84.75 97 SER A CA 1
ATOM 734 C C . SER A 1 97 ? -1.915 -1.101 -17.817 1.00 84.75 97 SER A C 1
ATOM 736 O O . SER A 1 97 ? -1.340 -0.613 -18.798 1.00 84.75 97 SER A O 1
ATOM 738 N N . GLU A 1 98 ? -2.655 -2.211 -17.896 1.00 86.88 98 GLU A N 1
ATOM 739 C CA . GLU A 1 98 ? -2.951 -2.939 -19.134 1.00 86.88 98 GLU A CA 1
ATOM 740 C C . GLU A 1 98 ? -3.727 -2.073 -20.124 1.00 86.88 98 GLU A C 1
ATOM 742 O O . GLU A 1 98 ? -3.307 -1.929 -21.273 1.00 86.88 98 GLU A O 1
ATOM 747 N N . ALA A 1 99 ? -4.806 -1.429 -19.673 1.00 89.56 99 ALA A N 1
ATOM 748 C CA . ALA A 1 99 ? -5.645 -0.576 -20.511 1.00 89.56 99 ALA A CA 1
ATOM 749 C C . ALA A 1 99 ? -4.883 0.623 -21.104 1.00 89.56 99 ALA A C 1
ATOM 751 O O . ALA A 1 99 ? -5.173 1.055 -22.219 1.00 89.56 99 ALA A O 1
ATOM 752 N N . VAL A 1 100 ? -3.888 1.151 -20.383 1.00 88.31 100 VAL A N 1
ATOM 753 C CA . VAL A 1 100 ? -3.043 2.271 -20.840 1.00 88.31 100 VAL A CA 1
ATOM 754 C C . VAL A 1 100 ? -1.805 1.784 -21.620 1.00 88.31 100 VAL A C 1
ATOM 756 O O . VAL A 1 100 ? -1.049 2.590 -22.163 1.00 88.31 100 VAL A O 1
ATOM 759 N N . GLY A 1 101 ? -1.585 0.468 -21.723 1.00 81.75 101 GLY A N 1
ATOM 760 C CA . GLY A 1 101 ? -0.458 -0.119 -22.454 1.00 81.75 101 GLY A CA 1
ATOM 761 C C . GLY A 1 101 ? 0.903 0.133 -21.795 1.00 81.75 101 GLY A C 1
ATOM 762 O O . GLY A 1 101 ? 1.924 0.193 -22.480 1.00 81.75 101 GLY A O 1
ATOM 763 N N . LYS A 1 102 ? 0.932 0.313 -20.469 1.00 78.06 102 LYS A N 1
ATOM 764 C CA . LYS A 1 102 ? 2.132 0.670 -19.683 1.00 78.06 102 LYS A CA 1
ATOM 765 C C . LYS A 1 102 ? 2.691 -0.489 -18.852 1.00 78.06 102 LYS A C 1
ATOM 767 O O . LYS A 1 102 ? 3.469 -0.272 -17.923 1.00 78.06 102 LYS A O 1
ATOM 772 N N . LEU A 1 103 ? 2.357 -1.719 -19.245 1.00 73.56 103 LEU A N 1
ATOM 773 C CA . LEU A 1 103 ? 2.907 -2.942 -18.656 1.00 73.56 103 LEU A CA 1
ATOM 774 C C . LEU A 1 103 ? 4.429 -3.037 -18.796 1.00 73.56 103 LEU A C 1
ATOM 776 O O . LEU A 1 103 ? 5.106 -3.517 -17.890 1.00 73.56 103 LEU A O 1
ATOM 780 N N . GLN A 1 104 ? 4.978 -2.582 -19.924 1.00 77.62 104 GLN A N 1
ATOM 781 C CA . GLN A 1 104 ? 6.422 -2.587 -20.131 1.00 77.62 104 GLN A CA 1
ATOM 782 C C . GLN A 1 104 ? 7.059 -1.355 -19.488 1.00 77.62 104 GLN A C 1
ATOM 784 O O . GLN A 1 104 ? 6.787 -0.216 -19.878 1.00 77.62 104 GLN A O 1
ATOM 789 N N . LYS A 1 105 ? 7.913 -1.604 -18.493 1.00 82.00 105 LYS A N 1
ATOM 790 C CA . LYS A 1 105 ? 8.718 -0.584 -17.813 1.00 82.00 105 LYS A CA 1
ATOM 791 C C . LYS A 1 105 ? 10.040 -0.372 -18.544 1.00 82.00 105 LYS A C 1
ATOM 793 O O . LYS A 1 105 ? 10.498 -1.247 -19.275 1.00 82.00 105 LYS A O 1
ATOM 798 N N . ARG A 1 106 ? 10.65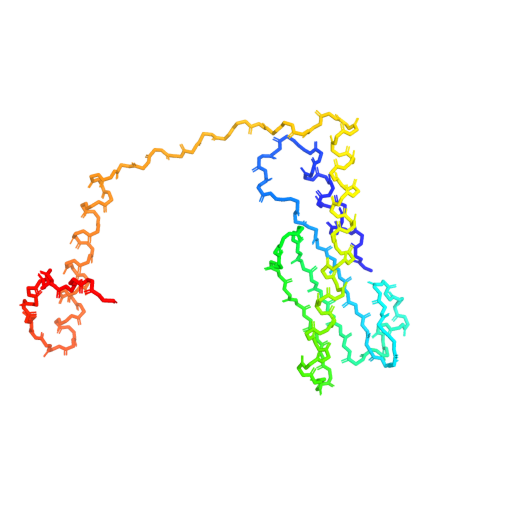5 0.797 -18.349 1.00 83.81 106 ARG A N 1
ATOM 799 C CA . ARG A 1 106 ? 11.973 1.092 -18.926 1.00 83.81 106 ARG A CA 1
ATOM 800 C C . ARG A 1 106 ? 13.044 0.168 -18.340 1.00 83.81 106 ARG A C 1
ATOM 802 O O . ARG A 1 106 ? 12.972 -0.208 -17.172 1.00 83.81 106 ARG A O 1
ATOM 809 N N . GLU A 1 107 ? 14.059 -0.145 -19.134 1.00 83.25 107 GLU A N 1
ATOM 810 C CA . GLU A 1 107 ? 15.197 -0.941 -18.679 1.00 83.25 107 GLU A CA 1
ATOM 811 C C . GLU A 1 107 ? 16.068 -0.134 -17.703 1.00 83.25 107 GLU A C 1
ATOM 813 O O . GLU A 1 107 ? 16.358 1.043 -17.930 1.00 83.25 107 GLU A O 1
ATOM 818 N N . TYR A 1 108 ? 16.470 -0.767 -16.600 1.00 81.38 108 TYR A N 1
ATOM 819 C CA . TYR A 1 108 ? 17.390 -0.190 -15.625 1.00 81.38 108 TYR A CA 1
ATOM 820 C C . TYR A 1 108 ? 18.730 -0.923 -15.683 1.00 81.38 108 TYR A C 1
ATOM 822 O O . TYR A 1 108 ? 18.804 -2.124 -15.414 1.00 81.38 108 TYR A O 1
ATOM 830 N N . CYS A 1 109 ? 19.787 -0.189 -16.029 1.00 84.75 109 CYS A N 1
ATOM 831 C CA . CYS A 1 109 ? 21.147 -0.711 -16.034 1.00 84.75 109 CYS A CA 1
ATOM 832 C C . CYS A 1 109 ? 21.658 -0.775 -14.590 1.00 84.75 109 CYS A C 1
ATOM 834 O O . CYS A 1 109 ? 21.931 0.261 -13.984 1.00 84.75 109 CYS A O 1
ATOM 836 N N . HIS A 1 110 ? 21.733 -1.984 -14.040 1.00 80.75 110 HIS A N 1
ATOM 837 C CA . HIS A 1 110 ? 22.297 -2.216 -12.714 1.00 80.75 110 HIS A CA 1
ATOM 838 C C . HIS A 1 110 ? 23.820 -2.062 -12.756 1.00 80.75 110 HIS A C 1
ATOM 840 O O . HIS A 1 110 ? 24.449 -2.351 -13.777 1.00 80.75 110 HIS A O 1
ATOM 846 N N . GLU A 1 111 ? 24.424 -1.636 -11.646 1.00 83.56 111 GLU A N 1
ATOM 847 C CA . GLU A 1 111 ? 25.879 -1.647 -11.535 1.00 83.56 111 GLU A CA 1
ATOM 848 C C . GLU A 1 111 ? 26.453 -3.062 -11.697 1.00 83.56 111 GLU A C 1
ATOM 850 O O . GLU A 1 111 ? 25.918 -4.054 -11.196 1.00 83.56 111 GLU A O 1
ATOM 855 N N . VAL A 1 112 ? 27.581 -3.149 -12.401 1.00 86.75 112 VAL A N 1
ATOM 856 C CA . VAL A 1 112 ? 28.360 -4.383 -12.479 1.00 86.75 112 VAL A CA 1
ATOM 857 C C . VAL A 1 112 ? 29.210 -4.463 -11.218 1.00 86.75 112 VAL A C 1
ATOM 859 O O . VAL A 1 112 ? 30.138 -3.675 -11.038 1.00 86.75 112 VAL A O 1
ATOM 862 N N . ASN A 1 113 ? 28.881 -5.405 -10.338 1.00 85.06 113 ASN A N 1
ATOM 863 C CA . ASN A 1 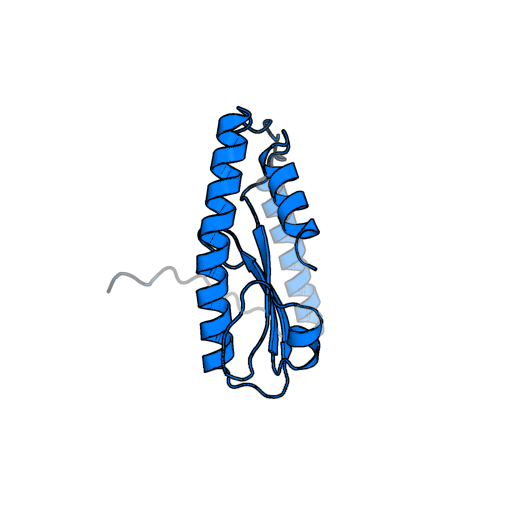113 ? 29.667 -5.663 -9.139 1.00 85.06 113 ASN A CA 1
ATOM 864 C C . ASN A 1 113 ? 30.922 -6.471 -9.495 1.00 85.06 113 ASN A C 1
ATOM 866 O O . ASN A 1 113 ? 30.827 -7.558 -10.063 1.00 85.06 113 ASN A O 1
ATOM 870 N N . ASP A 1 114 ? 32.093 -5.936 -9.152 1.00 90.62 114 ASP A N 1
ATOM 871 C CA . ASP A 1 114 ? 33.373 -6.631 -9.281 1.00 90.62 114 ASP A CA 1
ATOM 872 C C . ASP A 1 114 ? 33.558 -7.592 -8.092 1.00 90.62 114 ASP A C 1
ATOM 874 O O . ASP A 1 114 ? 33.687 -7.176 -6.936 1.00 90.62 114 ASP A O 1
ATOM 878 N N . GLU A 1 115 ? 33.539 -8.896 -8.376 1.00 89.38 115 GLU A N 1
ATOM 879 C CA . GLU A 1 115 ? 33.678 -9.948 -7.366 1.00 89.38 115 GLU A CA 1
ATOM 880 C C . GLU A 1 115 ? 35.073 -9.982 -6.723 1.00 89.38 115 GLU A C 1
ATOM 882 O O . GLU A 1 115 ? 35.187 -10.321 -5.541 1.00 89.38 115 GLU A O 1
ATOM 887 N N . ASP A 1 116 ? 36.123 -9.590 -7.452 1.00 88.25 116 ASP A N 1
ATOM 888 C CA . ASP A 1 116 ? 37.485 -9.533 -6.918 1.00 88.25 116 ASP A CA 1
ATOM 889 C C . ASP A 1 116 ? 37.616 -8.365 -5.939 1.00 88.25 116 ASP A C 1
ATOM 891 O O . ASP A 1 116 ? 38.153 -8.534 -4.840 1.00 88.25 116 ASP A O 1
ATOM 895 N N . LEU A 1 117 ? 37.038 -7.208 -6.279 1.00 87.31 117 LEU A N 1
ATOM 896 C CA . LEU A 1 117 ? 36.947 -6.074 -5.359 1.00 87.31 117 LEU A CA 1
ATOM 897 C C . LEU A 1 117 ? 36.107 -6.425 -4.124 1.00 87.31 117 LEU A C 1
ATOM 899 O O . LEU A 1 117 ? 36.498 -6.107 -3.000 1.00 87.31 117 LEU A O 1
ATOM 903 N N . ARG A 1 118 ? 34.976 -7.121 -4.302 1.00 87.38 118 ARG A N 1
ATOM 904 C CA . ARG A 1 118 ? 34.126 -7.571 -3.188 1.00 87.38 118 ARG A CA 1
ATOM 905 C C . ARG A 1 118 ? 34.895 -8.485 -2.238 1.00 87.38 118 ARG A C 1
ATOM 907 O O . ARG A 1 118 ? 34.786 -8.331 -1.020 1.00 87.38 118 ARG A O 1
ATOM 914 N N . LYS A 1 119 ? 35.689 -9.408 -2.784 1.00 88.81 119 LYS A N 1
ATOM 915 C CA . LYS A 1 119 ? 36.534 -10.314 -2.005 1.00 88.81 119 LYS A CA 1
ATOM 916 C C . LYS A 1 119 ? 37.669 -9.573 -1.300 1.00 88.81 119 LYS A C 1
ATOM 918 O O . LYS A 1 119 ? 37.883 -9.813 -0.117 1.00 88.81 119 LYS A O 1
ATOM 923 N N . ASP A 1 120 ? 38.344 -8.647 -1.976 1.00 87.69 120 ASP A N 1
ATOM 924 C CA . ASP A 1 120 ? 39.428 -7.852 -1.387 1.00 87.69 120 ASP A CA 1
ATOM 925 C C . ASP A 1 120 ? 38.930 -6.978 -0.224 1.00 87.69 120 ASP A C 1
ATOM 927 O O . ASP A 1 120 ? 39.545 -6.943 0.845 1.00 87.69 120 ASP A O 1
ATOM 931 N N . VAL A 1 121 ? 37.768 -6.333 -0.387 1.00 87.25 121 VAL A N 1
ATOM 932 C CA . VAL A 1 121 ? 37.105 -5.578 0.686 1.00 87.25 121 VAL A CA 1
ATOM 933 C C . VAL A 1 121 ? 36.707 -6.506 1.831 1.00 87.25 121 VAL A C 1
ATOM 935 O O . VAL A 1 121 ? 36.988 -6.195 2.988 1.00 87.25 121 VAL A O 1
ATOM 938 N N . HIS A 1 122 ? 36.094 -7.654 1.536 1.00 86.25 122 HIS A N 1
ATOM 939 C CA . HIS A 1 122 ? 35.701 -8.622 2.558 1.00 86.25 122 HIS A CA 1
ATOM 940 C C . HIS A 1 122 ? 36.916 -9.117 3.360 1.00 86.25 122 HIS A C 1
ATOM 942 O O . HIS A 1 122 ? 36.905 -9.064 4.588 1.00 86.25 122 HIS A O 1
ATOM 948 N N . ASP A 1 123 ? 37.991 -9.529 2.690 1.00 85.75 123 ASP A N 1
ATOM 949 C CA . ASP A 1 123 ? 39.186 -10.075 3.334 1.00 85.75 123 ASP A CA 1
ATOM 950 C C . ASP A 1 123 ? 39.920 -9.014 4.166 1.00 85.75 123 ASP A C 1
ATOM 952 O O . ASP A 1 123 ? 40.306 -9.286 5.304 1.00 85.75 123 ASP A O 1
ATOM 956 N N . LYS A 1 124 ? 40.066 -7.781 3.663 1.00 83.69 124 LYS A N 1
ATOM 957 C CA . LYS A 1 124 ? 40.736 -6.696 4.400 1.00 83.69 124 LYS A CA 1
ATOM 958 C C . LYS A 1 124 ? 39.904 -6.180 5.573 1.00 83.69 124 LYS A C 1
ATOM 960 O O . LYS A 1 124 ? 40.453 -5.999 6.660 1.00 83.69 124 LYS A O 1
ATOM 965 N N . VAL A 1 125 ? 38.596 -5.989 5.391 1.00 77.75 125 VAL A N 1
ATOM 966 C CA . VAL A 1 125 ? 37.711 -5.426 6.424 1.00 77.75 125 VAL A CA 1
ATOM 967 C C . VAL A 1 125 ? 37.348 -6.461 7.487 1.00 77.75 125 VAL A C 1
ATOM 969 O O . VAL A 1 125 ? 37.333 -6.108 8.664 1.00 77.75 125 VAL A O 1
ATOM 972 N N . LEU A 1 126 ? 37.126 -7.738 7.145 1.00 65.62 126 LEU A N 1
ATOM 973 C CA . LEU A 1 126 ? 36.921 -8.765 8.175 1.00 65.62 126 LEU A CA 1
ATOM 974 C C . LEU A 1 126 ? 38.215 -9.123 8.897 1.00 65.62 126 LEU A C 1
ATOM 976 O O . LEU A 1 126 ? 38.167 -9.331 10.106 1.00 65.62 126 LEU A O 1
ATOM 980 N N . CYS A 1 127 ? 39.364 -9.178 8.217 1.00 58.16 127 CYS A N 1
ATOM 981 C CA . CYS A 1 127 ? 40.630 -9.453 8.898 1.00 58.16 127 CYS A CA 1
ATOM 982 C C . CYS A 1 127 ? 40.996 -8.312 9.859 1.00 58.16 127 CYS A C 1
ATOM 984 O O . CYS A 1 127 ? 41.356 -8.584 11.002 1.00 58.16 127 CYS A O 1
ATOM 986 N N . GLN A 1 128 ? 40.807 -7.044 9.466 1.00 57.28 128 GLN A N 1
ATOM 987 C CA . GLN A 1 128 ? 40.951 -5.914 10.392 1.00 57.28 128 GLN A CA 1
ATOM 988 C C . GLN A 1 128 ? 39.854 -5.876 11.459 1.00 57.28 128 GLN A C 1
ATOM 990 O O . GLN A 1 128 ? 40.158 -5.600 12.609 1.00 57.28 128 GLN A O 1
ATOM 995 N N . GLY A 1 129 ? 38.597 -6.171 11.132 1.00 57.28 129 GLY A N 1
ATOM 996 C CA . GLY A 1 129 ? 37.490 -6.166 12.092 1.00 57.28 129 GLY A CA 1
ATOM 997 C C . GLY A 1 129 ? 37.632 -7.246 13.165 1.00 57.28 129 GLY A C 1
ATOM 998 O O . GLY A 1 129 ? 37.442 -6.962 14.348 1.00 57.28 129 GLY A O 1
ATOM 999 N N . LEU A 1 130 ? 38.043 -8.459 12.778 1.00 56.62 130 LEU A N 1
ATOM 1000 C CA . LEU A 1 130 ? 38.412 -9.508 13.723 1.00 56.62 130 LEU A CA 1
ATOM 1001 C C . LEU A 1 130 ? 39.702 -9.148 14.459 1.00 56.62 130 LEU A C 1
ATOM 1003 O O . LEU A 1 130 ? 39.666 -9.161 15.675 1.00 56.62 130 LEU A O 1
ATOM 1007 N N . CYS A 1 131 ? 40.808 -8.765 13.810 1.00 53.84 131 CYS A N 1
ATOM 1008 C CA . CYS A 1 131 ? 42.034 -8.414 14.548 1.00 53.84 131 CYS A CA 1
ATOM 1009 C C . CYS A 1 131 ? 41.828 -7.241 15.521 1.00 53.84 131 CYS A C 1
ATOM 1011 O O . CYS A 1 131 ? 42.151 -7.368 16.697 1.00 53.84 131 CYS A O 1
ATOM 1013 N N . CYS A 1 132 ? 41.227 -6.131 15.086 1.00 51.12 132 CYS A N 1
ATOM 1014 C CA . CYS A 1 132 ? 41.017 -4.941 15.916 1.00 51.12 132 CYS A CA 1
ATOM 1015 C C . CYS A 1 132 ? 39.882 -5.102 16.940 1.00 51.12 132 CYS A C 1
ATOM 1017 O O . CYS A 1 132 ? 39.912 -4.464 17.995 1.00 51.12 132 CYS A O 1
ATOM 1019 N N . GLY A 1 133 ? 38.862 -5.919 16.654 1.00 53.47 133 GLY A N 1
ATOM 1020 C CA . GLY A 1 133 ? 37.847 -6.293 17.642 1.00 53.47 133 GLY A CA 1
ATOM 1021 C C . GLY A 1 133 ? 38.434 -7.202 18.721 1.00 53.47 133 GLY A C 1
ATOM 1022 O O . GLY A 1 133 ? 38.119 -7.079 19.898 1.00 53.47 133 GLY A O 1
ATOM 1023 N N . TYR A 1 134 ? 39.358 -8.070 18.340 1.00 50.66 134 TYR A N 1
ATOM 1024 C CA . TYR A 1 134 ? 39.890 -9.112 19.202 1.00 50.66 134 TYR A CA 1
ATOM 1025 C C . TYR A 1 134 ? 41.102 -8.659 20.025 1.00 50.66 134 TYR A C 1
ATOM 1027 O O . TYR A 1 134 ? 41.231 -9.072 21.173 1.00 50.66 134 TYR A O 1
ATOM 1035 N N . GLU A 1 135 ? 41.890 -7.698 19.533 1.00 48.41 135 GLU A N 1
ATOM 1036 C CA . GLU A 1 135 ? 42.813 -6.902 20.359 1.00 48.41 135 GLU A CA 1
ATOM 1037 C C . GLU A 1 135 ? 42.067 -6.081 21.424 1.00 48.41 135 GLU A C 1
ATOM 1039 O O . GLU A 1 135 ? 42.579 -5.901 22.527 1.00 48.41 135 GLU A O 1
ATOM 1044 N N . ARG A 1 136 ? 40.832 -5.635 21.143 1.00 47.22 136 ARG A N 1
ATOM 1045 C CA . ARG A 1 136 ? 39.976 -4.951 22.130 1.00 47.22 136 ARG A CA 1
ATOM 1046 C C . ARG A 1 136 ? 39.343 -5.885 23.167 1.00 47.22 136 ARG A C 1
ATOM 1048 O O . ARG A 1 136 ? 39.097 -5.437 24.283 1.00 47.22 136 ARG A O 1
ATOM 1055 N N . TYR A 1 137 ? 39.089 -7.149 22.825 1.00 49.19 137 TYR A N 1
ATOM 1056 C CA . TYR A 1 137 ? 38.449 -8.139 23.710 1.00 49.19 137 TYR A CA 1
ATOM 1057 C C . TYR A 1 137 ? 39.388 -9.249 24.228 1.00 49.19 137 TYR A C 1
ATOM 1059 O O . TYR A 1 137 ? 38.938 -10.144 24.942 1.00 49.19 137 TYR A O 1
ATOM 1067 N N . GLY A 1 138 ? 40.690 -9.185 23.934 1.00 45.41 138 GLY A N 1
ATOM 1068 C CA . GLY A 1 138 ? 41.733 -9.974 24.599 1.00 45.41 138 GLY A CA 1
ATOM 1069 C C . GLY A 1 138 ? 41.642 -11.495 24.440 1.00 45.41 138 GLY A C 1
ATOM 1070 O O . GLY A 1 138 ? 42.027 -12.220 25.354 1.00 45.41 138 GLY A O 1
ATOM 1071 N N . GLN A 1 139 ? 41.146 -12.010 23.317 1.00 50.69 139 GLN A N 1
ATOM 1072 C CA . GLN A 1 139 ? 41.184 -13.451 23.029 1.00 50.69 139 GLN A CA 1
ATOM 1073 C C . GLN A 1 139 ? 42.126 -13.701 21.826 1.00 50.69 139 GLN A C 1
ATOM 1075 O O . GLN A 1 139 ? 42.482 -12.753 21.141 1.00 50.69 139 GLN A O 1
ATOM 1080 N N . THR A 1 140 ? 42.633 -14.922 21.586 1.00 38.06 140 THR A N 1
ATOM 1081 C CA . THR A 1 140 ? 43.559 -15.282 20.465 1.00 38.06 140 THR A CA 1
ATOM 1082 C C . THR A 1 140 ? 42.938 -16.327 19.519 1.00 38.06 140 THR A C 1
ATOM 1084 O O . THR A 1 140 ? 42.123 -17.129 19.981 1.00 38.06 140 THR A O 1
ATOM 1087 N N . PRO A 1 141 ? 43.160 -16.288 18.180 1.00 44.78 141 PRO A N 1
ATOM 1088 C CA . PRO A 1 141 ? 42.219 -16.924 17.268 1.00 44.78 141 PRO A CA 1
ATOM 1089 C C . PRO A 1 141 ? 42.627 -18.380 17.118 1.00 44.78 141 PRO A C 1
ATOM 1091 O O . PRO A 1 141 ? 43.613 -18.706 16.457 1.00 44.78 141 PRO A O 1
ATOM 1094 N N . ALA A 1 142 ? 41.866 -19.283 17.730 1.00 40.84 142 ALA A N 1
ATOM 1095 C CA . ALA A 1 142 ? 41.966 -20.688 17.385 1.00 40.84 142 ALA A CA 1
ATOM 1096 C C . ALA A 1 142 ? 41.495 -20.837 15.931 1.00 40.84 142 ALA A C 1
ATOM 1098 O O . ALA A 1 142 ? 40.308 -20.684 15.641 1.00 40.84 142 ALA A O 1
ATOM 1099 N N . ARG A 1 143 ? 42.428 -21.129 15.014 1.00 38.69 143 ARG A N 1
ATOM 1100 C CA . ARG A 1 143 ? 42.131 -21.605 13.656 1.00 38.69 143 ARG A CA 1
ATOM 1101 C C . ARG A 1 143 ? 41.181 -22.803 13.760 1.00 38.69 143 ARG A C 1
ATOM 1103 O O . ARG A 1 143 ? 41.629 -23.936 13.918 1.00 38.69 143 ARG A O 1
ATOM 1110 N N . ARG A 1 144 ? 39.869 -22.582 13.669 1.00 34.44 144 ARG A N 1
ATOM 1111 C CA . ARG A 1 144 ? 38.924 -23.668 13.405 1.00 34.44 144 ARG A CA 1
ATOM 1112 C C . ARG A 1 144 ? 39.039 -23.987 11.925 1.00 34.44 144 ARG A C 1
ATOM 1114 O O . ARG A 1 144 ? 38.522 -23.262 11.082 1.00 34.44 144 ARG A O 1
ATOM 1121 N N . SER A 1 145 ? 39.770 -25.057 11.625 1.00 29.78 145 SER A N 1
ATOM 1122 C CA . SER A 1 145 ? 39.699 -25.705 10.326 1.00 29.78 145 SER A CA 1
ATOM 1123 C C . SER A 1 145 ? 38.234 -26.011 10.024 1.00 29.78 145 SER A C 1
ATOM 1125 O O . SER A 1 145 ? 37.509 -26.593 10.834 1.00 29.78 145 SER A O 1
ATOM 1127 N N . PHE A 1 146 ? 37.798 -25.549 8.860 1.00 31.56 146 PHE A N 1
ATOM 1128 C CA . PHE A 1 146 ? 36.505 -25.851 8.278 1.00 31.56 146 PHE A CA 1
ATOM 1129 C C . PHE A 1 146 ? 36.418 -27.379 8.127 1.00 31.56 146 PHE A C 1
ATOM 1131 O O . PHE A 1 146 ? 37.019 -27.952 7.221 1.00 31.56 146 PHE A O 1
ATOM 1138 N N . ARG A 1 147 ? 35.758 -28.069 9.068 1.00 32.97 147 ARG A N 1
ATOM 1139 C CA . ARG A 1 147 ? 35.444 -29.496 8.928 1.00 32.97 147 ARG A CA 1
ATOM 1140 C C . ARG A 1 147 ? 34.335 -29.619 7.891 1.00 32.97 147 ARG A C 1
ATOM 1142 O O . ARG A 1 147 ? 33.153 -29.539 8.218 1.00 32.97 147 ARG A O 1
ATOM 1149 N N . SER A 1 148 ? 34.742 -29.795 6.640 1.00 37.34 148 SER A N 1
ATOM 1150 C CA . SER A 1 148 ? 33.926 -30.396 5.594 1.00 37.34 148 SER A CA 1
ATOM 1151 C C . SER A 1 148 ? 33.669 -31.857 5.966 1.00 37.34 148 SER A C 1
ATOM 1153 O O . SER A 1 148 ? 34.434 -32.728 5.581 1.00 37.34 148 SER A O 1
ATOM 1155 N N . ASP A 1 149 ? 32.660 -32.116 6.790 1.00 41.97 149 ASP A N 1
ATOM 1156 C CA . ASP A 1 149 ? 32.082 -33.454 6.924 1.00 41.97 149 ASP A CA 1
ATOM 1157 C C . ASP A 1 149 ? 30.779 -33.371 7.708 1.00 41.97 149 ASP A C 1
ATOM 1159 O O . ASP A 1 149 ? 30.770 -33.420 8.936 1.00 41.97 149 ASP A O 1
ATOM 1163 N N . ARG A 1 150 ? 29.665 -33.253 6.984 1.00 36.72 150 ARG A N 1
ATOM 1164 C CA . ARG A 1 150 ? 28.398 -33.878 7.373 1.00 36.72 150 ARG A CA 1
ATOM 1165 C C . ARG A 1 150 ? 27.684 -34.344 6.114 1.00 36.72 150 ARG A C 1
ATOM 1167 O O . ARG A 1 150 ? 26.964 -33.595 5.462 1.00 36.72 150 ARG A O 1
ATOM 1174 N N . GLY A 1 151 ? 27.951 -35.600 5.774 1.00 30.78 151 GLY A N 1
ATOM 1175 C CA . GLY A 1 151 ? 27.117 -36.373 4.877 1.00 30.78 151 GLY A CA 1
ATOM 1176 C C . GLY A 1 151 ? 25.712 -36.554 5.453 1.00 30.78 151 GLY A C 1
ATOM 1177 O O . GLY A 1 151 ? 25.539 -36.744 6.653 1.00 30.78 151 GLY A O 1
ATOM 1178 N N . ARG A 1 152 ? 24.738 -36.459 4.548 1.00 33.59 152 ARG A N 1
ATOM 1179 C CA . ARG A 1 152 ? 23.597 -37.368 4.384 1.00 33.59 152 ARG A CA 1
ATOM 1180 C C . ARG A 1 152 ? 23.191 -38.173 5.631 1.00 33.59 152 ARG A C 1
ATOM 1182 O O . ARG A 1 152 ? 23.781 -39.216 5.902 1.00 33.59 152 ARG A O 1
ATOM 1189 N N . VAL A 1 153 ? 22.099 -37.741 6.255 1.00 36.91 153 VAL A N 1
ATOM 1190 C CA . VAL A 1 153 ? 20.976 -38.582 6.708 1.00 36.91 153 VAL A CA 1
ATOM 1191 C C . VAL A 1 153 ? 19.719 -37.732 6.706 1.00 36.91 153 VAL A C 1
ATOM 1193 O O . VAL A 1 153 ? 19.801 -36.595 7.219 1.00 36.91 153 VAL A O 1
#

Sequence (153 aa):
MHLPDLAASAALAVSDIPFNGLSVKCVWCVWMASLSLTPTFEQLAKADMDLMVGATIDNIMMVEGEMDEVQESEMLEAIRVAHEAIKDQCRVQLELSEAVGKLQKREYCHEVNDEDLRKDVHDKVLCQGLCCGYERYGQTPARRSFRSDRGRV

Organism: NCBI:txid28115